Protein AF-A0A246E3Y6-F1 (afdb_monomer_lite)

Structure (mmCIF, N/CA/C/O backbone):
data_AF-A0A246E3Y6-F1
#
_entry.id   AF-A0A246E3Y6-F1
#
loop_
_atom_site.group_PDB
_atom_site.id
_atom_site.type_symbol
_atom_site.label_atom_id
_atom_site.label_alt_id
_atom_site.label_comp_id
_atom_site.label_asym_id
_atom_site.label_entity_id
_atom_site.label_seq_id
_atom_site.pdbx_PDB_ins_code
_atom_site.Cartn_x
_atom_site.Cartn_y
_atom_site.Cartn_z
_atom_site.occupancy
_atom_site.B_iso_or_equiv
_atom_site.auth_seq_id
_atom_site.auth_comp_id
_atom_site.auth_asym_id
_atom_site.auth_atom_id
_atom_site.pdbx_PDB_model_num
ATOM 1 N N . MET A 1 1 ? -23.266 -1.509 3.152 1.00 59.25 1 MET A N 1
ATOM 2 C CA . MET A 1 1 ? -22.613 -1.436 1.829 1.00 59.25 1 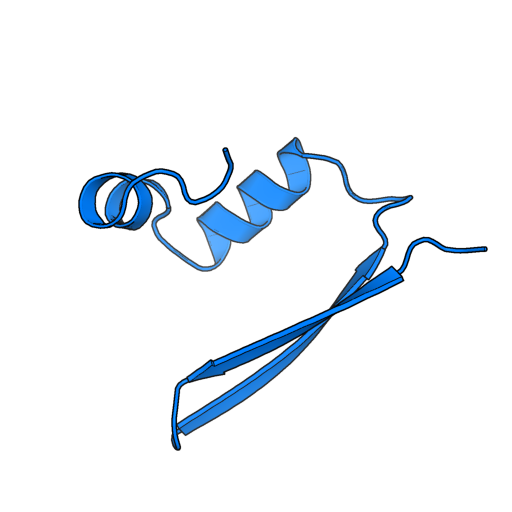MET A CA 1
ATOM 3 C C . MET A 1 1 ? -21.139 -1.554 2.108 1.00 59.25 1 MET A C 1
ATOM 5 O O . MET A 1 1 ? -20.655 -0.750 2.887 1.00 59.25 1 MET A O 1
ATOM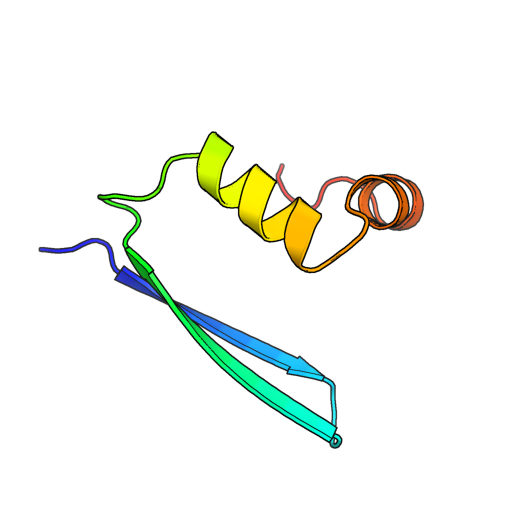 9 N N . SER A 1 2 ? -20.500 -2.595 1.589 1.00 71.12 2 SER A N 1
ATOM 10 C CA . SER A 1 2 ? -19.091 -2.891 1.841 1.00 71.12 2 SER A CA 1
ATOM 11 C C . SER A 1 2 ? -18.209 -1.732 1.367 1.00 71.12 2 SER A C 1
ATOM 13 O O . SER A 1 2 ? -18.334 -1.294 0.219 1.00 71.12 2 SER A O 1
ATOM 15 N N . ASN A 1 3 ? -17.357 -1.211 2.248 1.00 88.75 3 ASN A N 1
ATOM 16 C CA . ASN A 1 3 ? -16.450 -0.088 2.000 1.00 88.75 3 ASN A CA 1
ATOM 17 C C . ASN A 1 3 ? -15.223 -0.539 1.192 1.00 88.75 3 ASN A C 1
ATOM 19 O O . ASN A 1 3 ? -14.077 -0.462 1.635 1.00 88.75 3 ASN A O 1
ATOM 23 N N . ILE A 1 4 ? -15.475 -1.055 -0.009 1.00 91.69 4 ILE A N 1
ATOM 24 C CA . ILE A 1 4 ? -14.434 -1.565 -0.896 1.00 91.69 4 ILE A CA 1
ATOM 25 C C . ILE A 1 4 ? -13.881 -0.407 -1.722 1.00 91.69 4 ILE A C 1
ATOM 27 O O . ILE A 1 4 ? -14.614 0.257 -2.458 1.00 91.69 4 ILE A O 1
ATOM 31 N N . LYS A 1 5 ? -12.572 -0.179 -1.618 1.00 88.25 5 LYS A N 1
ATOM 32 C CA . LYS A 1 5 ? -11.840 0.794 -2.433 1.00 88.25 5 LYS A CA 1
ATOM 33 C C . LYS A 1 5 ? -10.918 0.068 -3.398 1.00 88.25 5 LYS A C 1
ATOM 35 O O . LYS A 1 5 ? -10.213 -0.860 -3.005 1.00 88.25 5 LYS A O 1
ATOM 40 N N . LYS A 1 6 ? -10.909 0.518 -4.652 1.00 91.50 6 LYS A N 1
ATOM 41 C CA . LYS A 1 6 ? -10.015 0.002 -5.689 1.00 91.50 6 LYS A CA 1
ATOM 42 C C . LYS A 1 6 ? -8.788 0.889 -5.833 1.00 91.50 6 LYS A C 1
ATOM 44 O O . LYS A 1 6 ? -8.906 2.113 -5.848 1.00 91.50 6 LYS A O 1
ATOM 49 N N . TYR A 1 7 ? -7.635 0.260 -5.982 1.00 86.06 7 TYR A N 1
ATOM 50 C CA . TYR A 1 7 ? -6.343 0.898 -6.172 1.00 86.06 7 TYR A CA 1
ATOM 51 C C . TYR A 1 7 ? -5.663 0.264 -7.374 1.00 86.06 7 TYR A C 1
ATOM 53 O O . TYR A 1 7 ? -5.635 -0.956 -7.498 1.00 86.06 7 TYR A O 1
ATOM 61 N N . ILE A 1 8 ? -5.095 1.089 -8.244 1.00 85.94 8 ILE A N 1
ATOM 62 C CA . ILE A 1 8 ? -4.261 0.616 -9.344 1.00 85.94 8 ILE A CA 1
ATOM 63 C C . ILE A 1 8 ? -2.836 1.032 -9.015 1.00 85.94 8 ILE A C 1
ATOM 65 O O . ILE A 1 8 ? -2.548 2.221 -8.872 1.00 85.94 8 ILE A O 1
ATOM 69 N N . ILE A 1 9 ? -1.965 0.043 -8.846 1.00 82.31 9 ILE A N 1
ATOM 70 C CA . ILE A 1 9 ? -0.529 0.255 -8.717 1.00 82.31 9 ILE A CA 1
ATOM 71 C C . ILE A 1 9 ? 0.060 0.061 -10.103 1.00 82.31 9 ILE A C 1
ATOM 73 O O . ILE A 1 9 ? 0.104 -1.053 -10.622 1.00 82.31 9 ILE A O 1
ATOM 77 N N . ASP A 1 10 ? 0.481 1.169 -10.692 1.00 82.31 10 ASP A N 1
ATOM 78 C CA . ASP A 1 10 ? 1.088 1.201 -12.010 1.00 82.31 10 ASP A CA 1
ATOM 79 C C . ASP A 1 10 ? 2.615 1.289 -11.869 1.00 82.31 10 ASP A C 1
ATOM 81 O O . ASP A 1 10 ? 3.143 2.162 -11.171 1.00 82.31 10 ASP A O 1
ATOM 85 N N . TYR A 1 11 ? 3.321 0.352 -12.496 1.00 78.06 11 TYR A N 1
ATOM 86 C CA . TYR A 1 11 ? 4.767 0.370 -12.659 1.00 78.06 11 TYR A CA 1
ATOM 87 C C . TYR A 1 11 ? 5.120 0.664 -14.119 1.00 78.06 11 TYR A C 1
ATOM 89 O O . TYR A 1 11 ? 5.731 -0.156 -14.819 1.00 78.06 11 TYR A O 1
ATOM 97 N N . ASP A 1 12 ? 4.742 1.871 -14.544 1.00 81.44 12 ASP A N 1
ATOM 98 C CA . ASP A 1 12 ? 5.019 2.427 -15.868 1.00 81.44 12 ASP A CA 1
ATOM 99 C C . ASP A 1 12 ? 4.582 1.436 -16.972 1.00 81.44 12 ASP A C 1
ATOM 101 O O . ASP A 1 12 ? 3.631 0.671 -16.830 1.00 81.44 12 ASP A O 1
ATOM 105 N N . TRP A 1 13 ? 5.306 1.365 -18.083 1.00 74.69 13 TRP A N 1
ATOM 106 C CA . TRP A 1 13 ? 5.007 0.447 -19.183 1.00 74.69 13 TRP A CA 1
ATOM 107 C C . TRP A 1 13 ? 5.156 -1.053 -18.862 1.00 74.69 13 TRP A C 1
ATOM 109 O O . TRP A 1 13 ? 4.884 -1.883 -19.731 1.00 74.69 13 TRP A O 1
ATOM 119 N N . LYS A 1 14 ? 5.640 -1.437 -17.673 1.00 78.31 14 LYS A N 1
ATOM 120 C CA . LYS A 1 14 ? 6.059 -2.822 -17.395 1.00 78.31 14 LYS A CA 1
ATOM 121 C C . LYS A 1 14 ? 4.978 -3.679 -16.755 1.00 78.31 14 LYS A C 1
ATOM 123 O O . LYS A 1 14 ? 4.921 -4.870 -17.054 1.00 78.31 14 LYS A O 1
ATOM 128 N N . ALA A 1 15 ? 4.175 -3.119 -15.854 1.00 80.31 15 ALA A N 1
ATOM 129 C CA . ALA A 1 15 ? 3.108 -3.858 -15.187 1.00 80.31 15 ALA A CA 1
ATOM 130 C C . ALA A 1 15 ? 2.135 -2.920 -14.471 1.00 80.31 15 ALA A C 1
ATOM 132 O O . ALA A 1 15 ? 2.554 -1.954 -13.846 1.00 80.31 15 ALA A O 1
ATOM 133 N N . SER A 1 16 ? 0.856 -3.288 -14.462 1.00 85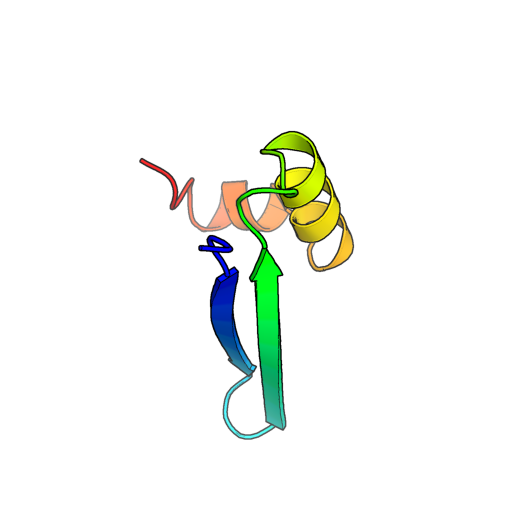.25 16 SER A N 1
ATOM 134 C CA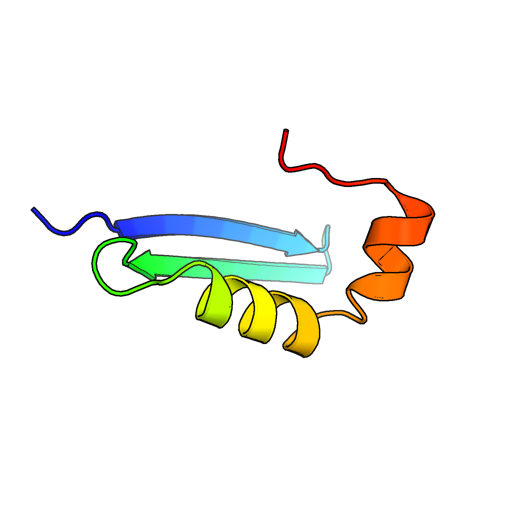 . SER A 1 16 ? -0.168 -2.680 -13.612 1.00 85.25 16 SER A CA 1
ATOM 135 C C . SER A 1 16 ? -0.849 -3.759 -12.776 1.00 85.25 16 SER A C 1
ATOM 137 O O . SER A 1 16 ? -1.176 -4.825 -13.303 1.00 85.25 16 SER A O 1
ATOM 139 N N . ILE A 1 17 ? -1.107 -3.481 -11.501 1.00 86.75 17 ILE A N 1
ATOM 140 C CA . ILE A 1 17 ? -1.860 -4.365 -10.607 1.00 86.75 17 ILE A CA 1
ATOM 141 C C . ILE A 1 17 ? -3.084 -3.609 -10.097 1.00 86.75 17 ILE A C 1
ATOM 143 O O . ILE A 1 17 ? -2.952 -2.529 -9.524 1.00 86.75 17 ILE A O 1
ATOM 147 N N . GLU A 1 18 ? -4.268 -4.190 -10.276 1.00 90.81 18 GLU A N 1
ATOM 148 C CA . GLU A 1 18 ? -5.505 -3.720 -9.648 1.00 90.81 18 GLU A CA 1
ATOM 149 C C . GLU A 1 18 ? -5.712 -4.462 -8.322 1.00 90.81 18 GLU A C 1
ATOM 151 O O . GLU A 1 18 ? -5.647 -5.691 -8.264 1.00 90.81 18 GLU A O 1
ATOM 156 N N . ILE A 1 19 ? -5.931 -3.708 -7.248 1.00 88.25 19 ILE A N 1
ATOM 157 C CA . ILE A 1 19 ? -6.125 -4.210 -5.890 1.00 88.25 19 ILE A CA 1
ATOM 158 C C . ILE A 1 19 ? -7.433 -3.645 -5.355 1.00 88.25 19 ILE A C 1
ATOM 160 O O . ILE A 1 19 ? -7.627 -2.432 -5.299 1.00 88.25 19 ILE A O 1
ATOM 164 N N . GLU A 1 20 ? -8.313 -4.525 -4.899 1.00 91.50 20 GLU A N 1
ATOM 165 C CA . GLU A 1 20 ? -9.516 -4.147 -4.168 1.00 91.50 20 GLU A CA 1
ATOM 166 C C . GLU A 1 20 ? -9.295 -4.401 -2.678 1.00 91.50 20 GLU A C 1
ATOM 168 O O . GLU A 1 20 ? -8.922 -5.503 -2.273 1.00 91.50 20 GLU A O 1
ATOM 173 N N . ILE A 1 21 ? -9.503 -3.374 -1.857 1.00 88.25 21 ILE A N 1
ATOM 174 C CA . ILE A 1 21 ? -9.358 -3.457 -0.405 1.00 88.25 21 ILE A CA 1
ATOM 175 C C . ILE A 1 21 ? -10.710 -3.180 0.233 1.00 88.25 21 ILE A C 1
ATOM 177 O O . ILE A 1 21 ? -11.271 -2.101 0.052 1.00 88.25 21 ILE A O 1
ATOM 181 N N . ASP A 1 22 ? -11.200 -4.138 1.015 1.00 91.38 22 ASP A N 1
ATOM 182 C CA . ASP A 1 22 ? -12.355 -3.952 1.886 1.00 91.38 22 ASP A CA 1
ATOM 183 C C . ASP A 1 22 ? -11.930 -3.246 3.184 1.00 91.38 22 ASP A C 1
ATOM 185 O O . ASP A 1 22 ? -11.268 -3.838 4.041 1.00 91.38 22 ASP A O 1
ATOM 189 N N . HIS A 1 23 ? -12.298 -1.969 3.324 1.00 86.69 23 HIS A N 1
ATOM 190 C CA . HIS A 1 23 ? -11.993 -1.147 4.501 1.00 86.69 23 HIS A CA 1
ATOM 191 C C . HIS A 1 23 ? -12.896 -1.447 5.700 1.00 86.69 23 HIS A C 1
ATOM 193 O O . HIS A 1 23 ? -12.597 -0.973 6.790 1.00 86.69 23 HIS A O 1
ATOM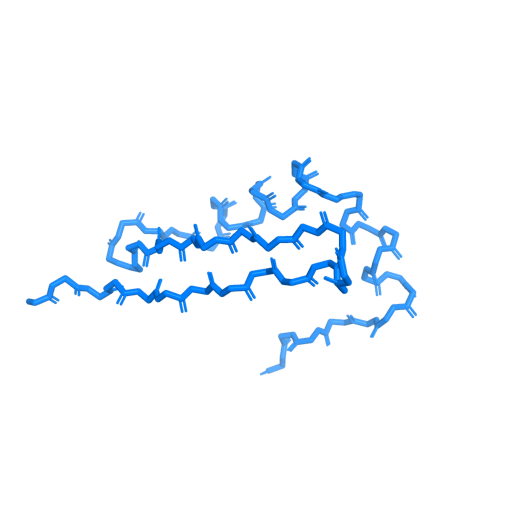 199 N N . ASP A 1 24 ? -13.955 -2.247 5.542 1.00 88.44 24 ASP A N 1
ATOM 200 C CA . ASP A 1 24 ? -14.740 -2.724 6.689 1.00 88.44 24 ASP A CA 1
ATOM 201 C C . ASP A 1 24 ? -14.042 -3.899 7.398 1.00 88.44 24 ASP A C 1
ATOM 203 O O . ASP A 1 24 ? -14.261 -4.139 8.586 1.00 88.44 24 ASP A O 1
ATOM 207 N N . VAL A 1 25 ? -13.174 -4.628 6.683 1.00 88.44 25 VAL A N 1
ATOM 208 C CA . VAL A 1 25 ? -12.387 -5.757 7.216 1.00 88.44 25 VAL A CA 1
ATOM 209 C C . VAL A 1 25 ? -10.925 -5.370 7.470 1.00 88.44 25 VAL A C 1
ATOM 211 O O . VAL A 1 25 ? -10.254 -5.980 8.318 1.00 88.44 25 VAL A O 1
ATOM 214 N N . MET A 1 26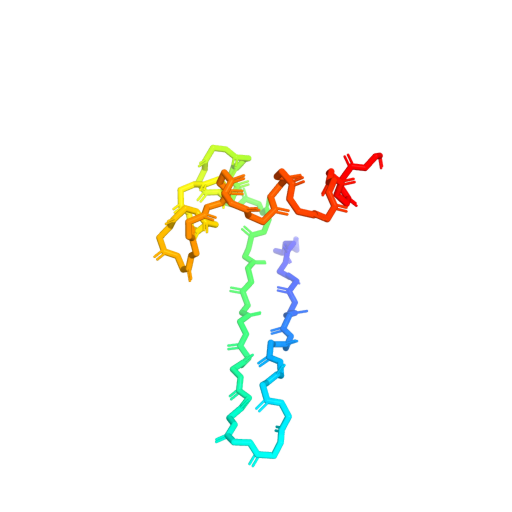 ? -10.402 -4.382 6.736 1.00 85.81 26 MET A N 1
ATOM 215 C CA . MET A 1 26 ? -9.032 -3.911 6.913 1.00 85.81 26 MET A CA 1
ATOM 216 C C . MET A 1 26 ? -8.847 -3.037 8.135 1.00 85.81 26 MET A C 1
ATOM 218 O O . MET A 1 26 ? -9.524 -2.039 8.343 1.00 85.81 26 MET A O 1
ATOM 222 N N . THR A 1 27 ? -7.839 -3.418 8.912 1.00 87.81 27 THR A N 1
ATOM 223 C CA . THR A 1 27 ? -7.303 -2.624 10.005 1.00 87.81 27 THR A CA 1
ATOM 224 C C . THR A 1 27 ? -6.010 -1.959 9.553 1.00 87.81 27 THR A C 1
ATOM 226 O O . THR A 1 27 ? -5.313 -2.455 8.662 1.00 87.81 27 THR A O 1
ATOM 229 N N . GLU A 1 28 ? -5.663 -0.856 10.205 1.00 85.19 28 GLU A N 1
ATOM 230 C CA . GLU A 1 28 ? -4.404 -0.143 9.980 1.00 85.19 28 GLU A CA 1
ATOM 231 C C . GLU A 1 28 ? -3.188 -1.074 10.121 1.00 85.19 28 GLU A C 1
ATOM 233 O O . GLU A 1 28 ? -2.308 -1.091 9.265 1.00 85.19 28 GLU A O 1
ATOM 238 N N . GLU A 1 29 ? -3.192 -1.958 11.120 1.00 86.69 29 GLU A N 1
ATOM 239 C CA . GLU A 1 29 ? -2.119 -2.932 11.344 1.00 86.69 29 GLU A CA 1
ATOM 240 C C . GLU A 1 29 ? -1.917 -3.894 10.158 1.00 86.69 29 GLU A C 1
ATOM 242 O O . GLU A 1 29 ? -0.785 -4.139 9.735 1.00 86.69 29 GLU A O 1
ATOM 247 N N . LYS A 1 30 ? -3.002 -4.398 9.554 1.00 86.38 30 LYS A N 1
ATOM 248 C CA . LYS A 1 30 ? -2.921 -5.263 8.363 1.00 86.38 30 LYS A CA 1
ATOM 249 C C . LYS A 1 30 ? -2.425 -4.495 7.139 1.00 86.38 30 LYS A C 1
ATOM 251 O O . LYS A 1 30 ? -1.648 -5.037 6.356 1.00 86.38 30 LYS A O 1
ATOM 256 N N . LEU A 1 31 ? -2.827 -3.231 6.989 1.00 84.12 31 LEU A N 1
ATOM 257 C CA . LEU A 1 31 ? -2.312 -2.361 5.928 1.00 84.12 31 LEU A CA 1
ATOM 258 C C . LEU A 1 31 ? -0.806 -2.126 6.087 1.00 84.12 31 LEU A C 1
ATOM 260 O O . LEU A 1 31 ? -0.074 -2.201 5.101 1.00 84.12 31 LEU A O 1
ATOM 264 N N . HIS A 1 32 ? -0.324 -1.930 7.316 1.00 83.06 32 HIS A N 1
ATOM 265 C CA . HIS A 1 32 ? 1.107 -1.844 7.610 1.00 83.06 32 HIS A CA 1
ATOM 266 C C . HIS A 1 32 ? 1.854 -3.139 7.268 1.00 83.06 32 HIS A C 1
ATOM 268 O O . HIS A 1 32 ? 2.919 -3.080 6.656 1.00 83.06 32 HIS A O 1
ATOM 274 N N . GLN A 1 33 ? 1.291 -4.309 7.581 1.00 83.38 33 GLN A N 1
ATOM 275 C CA . GLN A 1 33 ? 1.890 -5.597 7.206 1.00 83.38 33 GLN A CA 1
ATOM 276 C C . GLN A 1 33 ? 1.990 -5.771 5.685 1.00 83.38 33 GLN A C 1
ATOM 278 O O . GLN A 1 33 ? 3.041 -6.163 5.182 1.00 83.38 33 GLN A O 1
ATOM 283 N N . ILE A 1 34 ? 0.931 -5.432 4.943 1.00 82.31 34 ILE A N 1
ATOM 284 C CA . ILE A 1 34 ? 0.935 -5.460 3.471 1.00 82.31 34 ILE A CA 1
ATOM 285 C C . ILE A 1 34 ? 1.991 -4.493 2.924 1.00 82.31 34 ILE A C 1
ATOM 287 O O . ILE A 1 34 ? 2.750 -4.844 2.021 1.00 82.31 34 ILE A O 1
ATOM 291 N N . ASN A 1 35 ? 2.072 -3.289 3.489 1.00 77.00 35 ASN A N 1
ATOM 292 C CA . ASN A 1 35 ? 3.048 -2.281 3.093 1.00 77.00 35 ASN A CA 1
ATOM 293 C C . ASN A 1 35 ? 4.496 -2.770 3.296 1.00 77.00 35 ASN A C 1
ATOM 295 O O . ASN A 1 35 ? 5.317 -2.630 2.390 1.00 77.00 35 ASN A O 1
ATOM 299 N N . ASN A 1 36 ? 4.776 -3.408 4.437 1.00 78.38 36 ASN A N 1
ATOM 300 C CA . ASN A 1 36 ? 6.076 -4.012 4.751 1.00 78.38 36 ASN A CA 1
ATOM 301 C C . ASN A 1 36 ? 6.403 -5.224 3.861 1.00 78.38 36 ASN A C 1
ATOM 303 O O . ASN A 1 36 ? 7.566 -5.473 3.565 1.00 78.38 36 ASN A O 1
ATOM 307 N N . PHE A 1 37 ? 5.395 -5.997 3.444 1.00 79.31 37 PHE A N 1
ATOM 308 C CA . PHE A 1 37 ? 5.590 -7.157 2.570 1.00 79.31 37 PHE A CA 1
ATOM 309 C C . PHE A 1 37 ? 6.002 -6.747 1.150 1.00 79.31 37 PHE A C 1
ATOM 311 O O . PHE A 1 37 ? 6.928 -7.319 0.580 1.00 79.31 37 PHE A O 1
ATOM 318 N N . TRP A 1 38 ? 5.324 -5.751 0.574 1.00 73.19 38 TRP A N 1
ATOM 319 C CA . TRP A 1 38 ? 5.578 -5.308 -0.803 1.00 73.19 38 TRP A CA 1
ATOM 320 C C . TRP A 1 38 ? 6.764 -4.358 -0.940 1.00 73.19 38 TRP A C 1
ATOM 322 O O . TRP A 1 38 ? 7.280 -4.160 -2.040 1.00 73.19 38 TRP A O 1
ATOM 332 N N . SER A 1 39 ? 7.196 -3.741 0.153 1.00 62.03 39 SER A N 1
ATOM 333 C CA . SER A 1 39 ? 8.350 -2.859 0.145 1.00 62.03 39 SER A CA 1
ATOM 334 C C . SER A 1 39 ? 8.979 -2.802 1.519 1.00 62.03 39 SER A C 1
ATOM 336 O O . SER A 1 39 ? 8.262 -2.781 2.514 1.00 62.03 39 SER A O 1
ATOM 338 N N . ASP A 1 40 ? 10.300 -2.666 1.558 1.00 67.81 40 ASP A N 1
ATOM 339 C CA . ASP A 1 40 ? 11.009 -2.237 2.757 1.00 67.81 40 ASP A CA 1
ATOM 340 C C . ASP A 1 40 ? 10.530 -0.822 3.138 1.00 67.81 40 ASP A C 1
ATOM 342 O O . ASP A 1 40 ? 10.979 0.201 2.606 1.00 67.81 40 ASP A O 1
ATOM 346 N N . SER A 1 41 ? 9.479 -0.781 3.956 1.00 65.50 41 SER A N 1
ATOM 347 C CA . SER A 1 41 ? 8.678 0.412 4.211 1.00 65.50 41 SER A CA 1
ATOM 348 C C . SER A 1 41 ? 9.491 1.474 4.944 1.00 65.50 41 SER A C 1
ATOM 350 O O . SER A 1 41 ? 9.297 2.663 4.684 1.00 65.50 41 SER A O 1
ATOM 352 N N . GLU A 1 42 ? 10.463 1.056 5.762 1.00 68.88 42 GLU A N 1
ATOM 353 C CA . GLU A 1 42 ? 11.426 1.933 6.426 1.00 68.88 42 GLU A CA 1
ATOM 354 C C . GLU A 1 42 ? 12.261 2.711 5.408 1.00 68.88 42 GLU A C 1
ATOM 356 O O . GLU A 1 42 ? 12.402 3.929 5.537 1.00 68.88 42 GLU A O 1
ATOM 361 N N . TYR A 1 43 ? 12.766 2.062 4.353 1.00 67.94 43 TYR A N 1
ATOM 362 C CA . TYR A 1 43 ? 13.526 2.754 3.308 1.00 67.94 43 TYR A CA 1
ATOM 363 C C . TYR A 1 43 ? 12.679 3.821 2.601 1.00 67.94 43 TYR A C 1
ATOM 365 O O . TYR A 1 43 ? 13.143 4.945 2.391 1.00 67.94 43 TYR A O 1
ATOM 373 N N . ARG A 1 44 ? 11.423 3.513 2.245 1.00 68.38 44 ARG A N 1
ATOM 374 C CA . ARG A 1 44 ? 10.563 4.490 1.552 1.00 68.38 44 ARG A CA 1
ATOM 375 C C . ARG A 1 44 ? 10.123 5.632 2.459 1.00 68.38 44 ARG A C 1
ATOM 377 O O . ARG A 1 44 ? 10.112 6.769 1.994 1.00 68.38 44 ARG A O 1
ATOM 384 N N . LEU A 1 45 ? 9.774 5.344 3.713 1.00 71.00 45 LEU A N 1
ATOM 385 C CA . LEU A 1 45 ? 9.409 6.368 4.695 1.00 71.00 45 LEU A CA 1
ATOM 386 C C . LEU A 1 45 ? 10.588 7.308 4.957 1.00 71.00 45 LEU A C 1
ATOM 388 O O . LEU A 1 45 ? 10.405 8.522 4.943 1.00 71.00 45 LEU A O 1
ATOM 392 N N . ASN A 1 46 ? 11.806 6.771 5.082 1.00 72.25 46 ASN A N 1
ATOM 393 C CA . ASN A 1 46 ? 13.017 7.583 5.216 1.00 72.25 46 ASN A CA 1
ATOM 394 C C . ASN A 1 46 ? 13.321 8.414 3.958 1.00 72.25 46 ASN A C 1
ATOM 396 O O . ASN A 1 46 ? 13.809 9.536 4.064 1.00 72.25 46 ASN A O 1
ATOM 400 N N . LYS A 1 47 ? 13.042 7.884 2.761 1.00 69.94 47 LYS A N 1
ATOM 401 C CA . LYS A 1 47 ? 13.357 8.554 1.490 1.00 69.94 47 LYS A CA 1
ATOM 402 C C . LYS A 1 47 ? 12.330 9.606 1.065 1.00 69.94 47 LYS A C 1
ATOM 404 O O . LYS A 1 47 ? 12.709 10.599 0.449 1.00 69.94 47 LYS A O 1
ATOM 409 N N . HIS A 1 48 ? 11.048 9.371 1.331 1.00 71.12 48 HIS A N 1
ATOM 410 C CA . HIS A 1 48 ? 9.945 10.170 0.786 1.00 71.12 48 HIS A CA 1
ATOM 411 C C . HIS A 1 48 ? 9.056 10.823 1.856 1.00 71.12 48 HIS A C 1
ATOM 413 O O . HIS A 1 48 ? 8.196 11.626 1.501 1.00 71.12 48 HIS A O 1
ATOM 419 N N . GLY A 1 49 ? 9.279 10.536 3.143 1.00 61.94 49 GLY A N 1
ATOM 420 C CA . GLY A 1 49 ? 8.415 10.984 4.235 1.00 61.94 49 GLY A CA 1
ATOM 421 C C . GLY A 1 49 ? 7.105 10.193 4.316 1.00 61.94 49 GLY A C 1
ATOM 422 O O . GLY A 1 49 ? 6.780 9.389 3.438 1.00 61.94 49 GLY A O 1
ATOM 423 N N . SER A 1 50 ? 6.341 10.407 5.391 1.00 61.19 50 SER A N 1
ATOM 424 C CA . SER A 1 50 ? 4.972 9.888 5.470 1.00 61.19 50 SER A CA 1
ATOM 425 C C . SER A 1 50 ? 4.090 10.645 4.479 1.00 61.19 50 SER A C 1
ATOM 427 O O . SER A 1 50 ? 4.029 11.871 4.508 1.00 61.19 50 SER A O 1
ATOM 429 N N . VAL A 1 51 ? 3.391 9.912 3.616 1.00 58.56 51 VAL A N 1
ATOM 430 C CA . VAL A 1 51 ? 2.334 10.461 2.745 1.00 58.56 51 VAL A CA 1
ATOM 431 C C . VAL A 1 51 ? 0.949 10.390 3.397 1.00 58.56 51 VAL A C 1
ATOM 433 O O . VAL A 1 51 ? -0.034 10.823 2.804 1.00 58.56 51 VAL A O 1
ATOM 436 N N . LEU A 1 52 ? 0.876 9.840 4.611 1.00 52.69 52 LEU A N 1
ATOM 437 C CA . LEU A 1 52 ? -0.307 9.840 5.460 1.00 52.69 52 LEU A CA 1
ATOM 438 C C . LEU A 1 52 ? -0.130 10.984 6.469 1.00 52.69 52 LEU A C 1
ATOM 440 O O . LEU A 1 52 ? 0.591 10.824 7.455 1.00 52.69 52 LEU A O 1
ATOM 444 N N . ASN A 1 53 ? -0.714 12.141 6.152 1.00 43.09 53 ASN A N 1
ATOM 445 C CA . ASN A 1 53 ? -0.951 13.260 7.068 1.00 43.09 53 ASN A CA 1
ATOM 446 C C . ASN A 1 53 ? -2.457 13.392 7.286 1.00 43.09 53 ASN A C 1
ATOM 448 O O . ASN A 1 53 ? -3.191 13.249 6.280 1.00 43.09 53 ASN A O 1
#

Foldseek 3Di:
DFPKDWDWDDPDPPDIDIDIDGPVPDDPVVVVVVCVVVDVNVVCCVVPNDPPD

Sequence (53 aa):
MSNIKKYIIDYDWKASIEIEIDHDVMTEEKLHQINNFWSDSEYRLNKHGSVLN

Secondary structure (DSSP, 8-state):
---EEEEEEEEGGGEEEEEEEETTT--HHHHHHHHHHHS-HHHHHHHH--S--

pLDDT: mean 78.13, std 11.16, range [43.09, 91.69]

Radius of gyration: 12.88 Å; chains: 1; bounding box: 36×20×30 Å